Protein AF-C0GAE3-F1 (afdb_monomer_lite)

Secondary structure (DSSP, 8-state):
-HHHHHHHHHH---GGG--GGG--HHHHHHHHHHHHHTTHHHHHHHHHHHH--S----S--------GGG------------TTS-----------------------

Structure (mmCIF, N/CA/C/O backbone):
data_AF-C0GAE3-F1
#
_entry.id   AF-C0GAE3-F1
#
loop_
_atom_site.group_PDB
_atom_site.id
_atom_site.type_symbol
_atom_site.label_atom_id
_atom_site.label_alt_id
_atom_site.label_comp_id
_atom_site.label_asym_id
_atom_site.label_entity_id
_atom_site.label_seq_id
_atom_site.pdbx_PDB_ins_code
_atom_site.Cartn_x
_atom_site.Cartn_y
_atom_site.Cartn_z
_atom_site.occupancy
_atom_site.B_iso_or_equiv
_atom_site.auth_seq_id
_atom_site.auth_comp_id
_atom_site.auth_asym_id
_atom_site.auth_atom_id
_atom_site.pdbx_PDB_model_num
ATOM 1 N N . MET A 1 1 ? -9.935 7.491 -2.841 1.00 81.81 1 MET A N 1
ATOM 2 C CA . MET A 1 1 ? -9.611 6.055 -2.669 1.00 81.81 1 MET A CA 1
ATOM 3 C C . MET A 1 1 ? -8.135 5.762 -2.951 1.00 81.81 1 MET A C 1
ATOM 5 O O . MET A 1 1 ? -7.387 5.663 -1.990 1.00 81.81 1 MET A O 1
ATOM 9 N N . LEU A 1 2 ? -7.672 5.673 -4.213 1.00 92.81 2 LEU A N 1
ATOM 10 C CA . LEU A 1 2 ? -6.257 5.355 -4.514 1.00 92.81 2 LEU A CA 1
ATOM 11 C C . LEU A 1 2 ? -5.284 6.396 -3.937 1.00 92.81 2 LEU A C 1
ATOM 13 O O . LEU A 1 2 ? -4.327 6.031 -3.266 1.00 92.81 2 LEU A O 1
ATOM 17 N N . ASN A 1 3 ? -5.606 7.684 -4.086 1.00 93.75 3 ASN A N 1
ATOM 18 C CA . ASN A 1 3 ? -4.831 8.779 -3.492 1.00 93.75 3 ASN A CA 1
ATOM 19 C C . ASN A 1 3 ? -4.674 8.655 -1.967 1.00 93.75 3 ASN A C 1
ATOM 21 O O . ASN A 1 3 ? -3.645 9.051 -1.436 1.00 93.75 3 ASN A O 1
ATOM 25 N N . GLY A 1 4 ? -5.652 8.071 -1.263 1.00 95.75 4 GLY A N 1
ATOM 26 C CA . GLY A 1 4 ? -5.556 7.826 0.180 1.00 95.75 4 GLY A CA 1
ATOM 27 C C . GLY A 1 4 ? -4.579 6.706 0.527 1.00 95.75 4 GLY A C 1
ATOM 28 O O . GLY A 1 4 ? -3.831 6.818 1.492 1.00 95.75 4 GLY A O 1
ATOM 29 N N . ILE A 1 5 ? -4.533 5.657 -0.298 1.00 95.25 5 ILE A N 1
ATOM 30 C CA . ILE A 1 5 ? -3.565 4.560 -0.168 1.00 95.25 5 ILE A CA 1
ATOM 31 C C . ILE A 1 5 ? -2.142 5.062 -0.458 1.00 95.25 5 ILE A C 1
ATOM 33 O O . ILE A 1 5 ? -1.225 4.787 0.309 1.00 95.25 5 ILE A O 1
ATOM 37 N N . LEU A 1 6 ? -1.963 5.858 -1.516 1.00 94.00 6 LEU A N 1
ATOM 38 C CA . LEU A 1 6 ? -0.664 6.452 -1.847 1.00 94.00 6 LEU A CA 1
ATOM 39 C C . LEU A 1 6 ? -0.206 7.455 -0.785 1.00 94.00 6 LEU A C 1
ATOM 41 O O . LEU A 1 6 ? 0.960 7.450 -0.396 1.00 94.00 6 LEU A O 1
ATOM 45 N N . TRP A 1 7 ? -1.121 8.281 -0.266 1.00 95.06 7 TRP A N 1
ATOM 46 C CA . TRP A 1 7 ? -0.822 9.179 0.848 1.00 95.06 7 TRP A CA 1
ATOM 47 C C . TRP A 1 7 ? -0.337 8.393 2.070 1.00 95.06 7 TRP A C 1
ATOM 49 O O . TRP A 1 7 ? 0.711 8.727 2.613 1.00 95.06 7 TRP A O 1
ATOM 59 N N . ARG A 1 8 ? -1.034 7.305 2.429 1.00 94.81 8 ARG A N 1
ATOM 60 C CA . ARG A 1 8 ? -0.656 6.406 3.526 1.00 94.81 8 ARG A CA 1
ATOM 61 C C . ARG A 1 8 ? 0.752 5.835 3.347 1.00 94.81 8 ARG A C 1
ATOM 63 O O . ARG A 1 8 ? 1.501 5.776 4.321 1.00 94.81 8 ARG A O 1
ATOM 70 N N . PHE A 1 9 ? 1.118 5.387 2.148 1.00 91.94 9 PHE A N 1
ATOM 71 C CA . PHE A 1 9 ? 2.464 4.854 1.899 1.00 91.94 9 PHE A CA 1
ATOM 72 C C . PHE A 1 9 ? 3.541 5.927 1.943 1.00 91.94 9 PHE A C 1
ATOM 74 O O . PHE A 1 9 ? 4.616 5.676 2.473 1.00 91.94 9 PHE A O 1
ATOM 81 N N . ARG A 1 10 ? 3.230 7.133 1.469 1.00 91.44 10 ARG A N 1
ATOM 82 C CA . ARG A 1 10 ? 4.154 8.264 1.532 1.00 91.44 10 ARG A CA 1
ATOM 83 C C . ARG A 1 10 ? 4.408 8.742 2.965 1.00 91.44 10 ARG A C 1
ATOM 85 O O . ARG A 1 10 ? 5.516 9.170 3.255 1.00 91.44 10 ARG A O 1
ATOM 92 N N . THR A 1 11 ? 3.395 8.740 3.836 1.00 92.56 11 THR A N 1
ATOM 93 C CA . THR A 1 11 ? 3.508 9.332 5.183 1.00 92.56 11 THR A CA 1
ATOM 94 C C . THR A 1 11 ? 3.826 8.338 6.289 1.00 92.56 11 THR A C 1
ATOM 96 O O . THR A 1 11 ? 4.301 8.749 7.340 1.00 92.56 11 THR A O 1
ATOM 99 N N . GLY A 1 12 ? 3.530 7.050 6.115 1.00 92.50 12 GLY A N 1
ATOM 10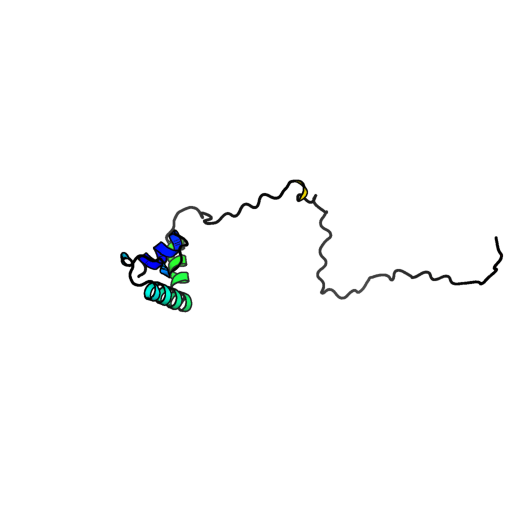0 C CA . GLY A 1 12 ? 3.700 6.075 7.196 1.00 92.50 12 GLY A CA 1
ATOM 101 C C . GLY A 1 12 ? 2.580 6.085 8.254 1.00 92.50 12 GLY A C 1
ATOM 102 O O . GLY A 1 12 ? 2.480 5.116 9.008 1.00 92.50 12 GLY A O 1
ATOM 103 N N . SER A 1 13 ? 1.718 7.110 8.274 1.00 93.94 13 SER A N 1
ATOM 104 C CA . SER A 1 13 ? 0.643 7.327 9.262 1.00 93.94 13 SER A CA 1
ATOM 105 C C . SER A 1 13 ? -0.345 6.162 9.365 1.00 93.94 13 SER A C 1
ATOM 107 O O . SER A 1 13 ? -0.581 5.500 8.371 1.00 93.94 13 SER A O 1
ATOM 109 N N . PRO A 1 14 ? -1.003 5.895 10.500 1.00 95.88 14 PRO A N 1
ATOM 110 C CA . PRO A 1 14 ? -2.090 4.916 10.582 1.00 95.88 14 PRO A CA 1
ATOM 111 C C . PRO A 1 14 ? -3.199 5.128 9.534 1.00 95.88 14 PRO A C 1
ATOM 113 O O . PRO A 1 14 ? -3.491 6.249 9.126 1.00 95.88 14 PRO A O 1
ATOM 116 N N . TRP A 1 15 ? -3.886 4.051 9.125 1.00 95.38 15 TRP A N 1
ATOM 117 C CA . TRP A 1 15 ? -5.012 4.154 8.181 1.00 95.38 15 TRP A CA 1
ATOM 118 C C . TRP A 1 15 ? -6.122 5.083 8.687 1.00 95.38 15 TRP A C 1
ATOM 120 O O . TRP A 1 15 ? -6.718 5.789 7.883 1.00 95.38 15 TRP A O 1
ATOM 130 N N . ALA A 1 16 ? -6.369 5.108 10.001 1.00 95.44 16 ALA A N 1
ATOM 131 C CA . ALA A 1 16 ? -7.378 5.955 10.638 1.00 95.44 16 ALA A CA 1
ATOM 132 C C . ALA A 1 16 ? -7.127 7.462 10.447 1.00 95.44 16 ALA A C 1
ATOM 134 O O . ALA A 1 16 ? -8.072 8.240 10.503 1.00 95.44 16 ALA A O 1
ATOM 135 N N . GLU A 1 17 ? -5.884 7.865 10.176 1.00 96.06 17 GLU A N 1
ATOM 136 C CA . GLU A 1 17 ? -5.500 9.268 9.972 1.00 96.06 17 GLU A CA 1
ATOM 137 C C . GLU A 1 17 ? -5.608 9.721 8.512 1.00 96.06 17 GLU A C 1
ATOM 139 O O . GLU A 1 17 ? -5.287 10.864 8.181 1.00 96.06 17 GLU A O 1
ATOM 144 N N . VAL A 1 18 ? -6.040 8.840 7.605 1.00 95.06 18 VAL A N 1
ATOM 145 C CA . VAL A 1 18 ? -6.269 9.227 6.213 1.00 95.06 18 VAL A CA 1
ATOM 146 C C . VAL A 1 18 ? -7.341 10.317 6.181 1.00 95.06 18 VAL A C 1
ATOM 148 O O . VAL A 1 18 ? -8.498 10.080 6.517 1.00 95.06 18 VAL A O 1
ATOM 151 N N . SER A 1 19 ? -6.935 11.517 5.756 1.00 91.12 19 SER A N 1
ATOM 152 C CA . SER A 1 19 ? -7.822 12.677 5.646 1.00 91.12 19 SER A CA 1
ATOM 153 C C . SER A 1 19 ? -9.044 12.368 4.779 1.00 91.12 19 SER A C 1
ATOM 155 O O . SER A 1 19 ? -8.920 11.770 3.707 1.00 91.12 19 SER A O 1
ATOM 157 N N . GLU A 1 20 ? -10.207 12.859 5.207 1.00 89.56 20 GLU A N 1
ATOM 158 C CA . GLU A 1 20 ? -11.502 12.659 4.548 1.00 89.56 20 GLU A CA 1
ATOM 159 C C . GLU A 1 20 ? -11.510 13.086 3.072 1.00 89.56 20 GLU A C 1
ATOM 161 O O . GLU A 1 20 ? -12.184 12.463 2.252 1.00 89.56 20 GLU A O 1
ATOM 166 N N . ARG A 1 21 ? -10.659 14.050 2.684 1.00 94.00 21 ARG A N 1
ATOM 167 C CA . ARG A 1 21 ? -10.473 14.449 1.275 1.00 94.00 21 ARG A CA 1
ATOM 168 C C . ARG A 1 21 ? -10.064 13.291 0.356 1.00 94.00 21 ARG A C 1
ATOM 170 O O . ARG A 1 21 ? -10.246 13.362 -0.856 1.00 94.00 21 ARG A O 1
ATOM 177 N N . TYR A 1 22 ? -9.474 12.231 0.908 1.00 92.31 22 TYR A N 1
ATOM 178 C CA . TYR A 1 22 ? -9.083 11.030 0.170 1.00 92.31 22 TYR A CA 1
ATOM 179 C C . TYR A 1 22 ? -10.150 9.922 0.191 1.00 92.31 22 TYR A C 1
ATOM 181 O O . TYR A 1 22 ? -9.985 8.897 -0.492 1.00 92.31 22 TYR A O 1
ATOM 189 N N . GLY A 1 23 ? -11.253 10.153 0.901 1.00 91.31 23 GLY A N 1
ATOM 190 C CA . GLY A 1 23 ? -12.346 9.226 1.169 1.00 91.31 23 GLY A CA 1
ATOM 191 C C . GLY A 1 23 ? -12.192 8.485 2.505 1.00 91.31 23 GLY A C 1
ATOM 192 O O . GLY A 1 23 ? -11.143 8.577 3.144 1.00 91.31 23 GLY A O 1
ATOM 193 N N . PRO A 1 24 ? -13.211 7.704 2.911 1.00 94.69 24 PRO A N 1
ATOM 194 C CA . PRO A 1 24 ? -13.217 7.025 4.203 1.00 94.69 24 PRO A CA 1
ATOM 195 C C . PRO A 1 24 ? -12.004 6.091 4.397 1.00 94.69 24 PRO A C 1
ATOM 197 O O . PRO A 1 24 ? -11.749 5.246 3.524 1.00 94.69 24 PRO A O 1
ATOM 200 N N . PRO A 1 25 ? -11.298 6.167 5.545 1.00 95.00 25 PRO A N 1
ATOM 201 C CA . PRO A 1 25 ? -10.173 5.294 5.898 1.00 95.00 25 PRO A CA 1
ATOM 202 C C . PRO A 1 25 ? -10.418 3.801 5.659 1.00 95.00 25 PRO A C 1
ATOM 204 O O . PRO A 1 25 ? -9.597 3.098 5.063 1.00 95.00 25 PRO A O 1
ATOM 207 N N . THR A 1 26 ? -11.589 3.320 6.075 1.00 95.50 26 THR A N 1
ATOM 208 C CA . THR A 1 26 ? -11.994 1.912 5.979 1.00 95.50 26 THR A CA 1
ATOM 209 C C . THR A 1 26 ? -12.114 1.449 4.533 1.00 95.50 26 THR A C 1
ATOM 211 O O . THR A 1 26 ? -11.688 0.348 4.189 1.00 95.50 26 THR A O 1
ATOM 214 N N . ALA A 1 27 ? -12.638 2.292 3.648 1.00 95.31 27 ALA A N 1
ATOM 215 C CA . ALA A 1 27 ? -12.782 1.955 2.243 1.00 95.31 27 ALA A CA 1
ATOM 216 C C . ALA A 1 27 ? -11.425 1.969 1.508 1.00 95.31 27 ALA A C 1
ATOM 218 O O . ALA A 1 27 ? -11.197 1.101 0.658 1.00 95.31 27 ALA A O 1
ATOM 219 N N . CYS A 1 28 ? -10.492 2.851 1.892 1.00 95.31 28 CYS A N 1
ATOM 220 C CA . CYS A 1 28 ? -9.100 2.816 1.422 1.00 95.31 28 CYS A CA 1
ATOM 221 C C . CYS A 1 28 ? -8.407 1.506 1.835 1.00 95.31 28 CYS A C 1
ATOM 223 O O . CYS A 1 28 ? -7.859 0.808 0.978 1.00 95.31 28 CYS A O 1
ATOM 225 N N . TYR A 1 29 ? -8.514 1.118 3.108 1.00 95.69 29 TYR A N 1
ATOM 226 C CA . TYR A 1 29 ? -7.965 -0.144 3.611 1.00 95.69 29 TYR A CA 1
ATOM 227 C C . TYR A 1 29 ? -8.589 -1.369 2.919 1.00 95.69 29 TYR A C 1
ATOM 229 O O . TYR A 1 29 ? -7.880 -2.219 2.377 1.00 95.69 29 TYR A O 1
ATOM 237 N N . ASN A 1 30 ? -9.920 -1.436 2.842 1.00 96.81 30 ASN A N 1
ATOM 238 C CA . ASN A 1 30 ? -10.632 -2.547 2.204 1.00 96.81 30 ASN A CA 1
ATOM 239 C C . ASN A 1 30 ? -10.299 -2.669 0.715 1.00 96.81 30 ASN A C 1
ATOM 241 O O . ASN A 1 30 ? -10.273 -3.771 0.159 1.00 96.81 30 ASN A O 1
ATOM 245 N N . ARG A 1 31 ? -10.074 -1.545 0.028 1.00 96.31 31 ARG A N 1
ATOM 246 C CA . ARG A 1 31 ? -9.596 -1.549 -1.357 1.00 96.31 31 ARG A CA 1
ATOM 247 C C . ARG A 1 31 ? -8.176 -2.098 -1.431 1.00 96.31 31 ARG A C 1
ATOM 249 O O . ARG A 1 31 ? -7.953 -3.009 -2.224 1.00 96.31 31 ARG A O 1
ATOM 256 N N . PHE A 1 32 ? -7.266 -1.594 -0.597 1.00 95.75 32 PHE A N 1
ATOM 257 C CA . PHE A 1 32 ? -5.882 -2.058 -0.544 1.00 95.75 32 PHE A CA 1
ATOM 258 C C . PHE A 1 32 ? -5.807 -3.576 -0.347 1.00 95.75 32 PHE A C 1
ATOM 260 O O . PHE A 1 32 ? -5.173 -4.258 -1.151 1.00 95.75 32 PHE A O 1
ATOM 267 N N . VAL A 1 33 ? -6.517 -4.117 0.650 1.00 97.62 33 VAL A N 1
ATOM 268 C CA . VAL A 1 33 ? -6.519 -5.557 0.951 1.00 97.62 33 VAL A CA 1
ATOM 269 C C . VAL A 1 33 ? -7.087 -6.379 -0.204 1.00 97.62 33 VAL A C 1
ATOM 271 O O . VAL A 1 33 ? -6.498 -7.396 -0.570 1.00 97.62 33 VAL A O 1
ATOM 274 N N . ARG A 1 34 ? -8.203 -5.952 -0.810 1.00 98.06 34 ARG A N 1
ATOM 275 C CA . ARG A 1 34 ? -8.792 -6.659 -1.962 1.00 98.06 34 ARG A CA 1
ATOM 276 C C . ARG A 1 34 ? -7.839 -6.697 -3.150 1.00 98.06 34 ARG A C 1
ATOM 278 O O . ARG A 1 34 ? -7.665 -7.747 -3.756 1.00 98.06 34 ARG A O 1
ATOM 285 N N . TRP A 1 35 ? -7.201 -5.575 -3.459 1.00 97.62 35 TRP A N 1
ATOM 286 C CA . TRP A 1 35 ? -6.248 -5.480 -4.564 1.00 97.62 35 TRP A CA 1
ATOM 287 C C . TRP A 1 35 ? -4.961 -6.250 -4.302 1.00 97.62 35 TRP A C 1
ATOM 289 O O . TRP A 1 35 ? -4.448 -6.887 -5.216 1.00 97.62 35 TRP A O 1
ATOM 299 N N . ARG A 1 36 ? -4.496 -6.284 -3.050 1.00 97.19 36 ARG A N 1
ATOM 300 C CA . ARG A 1 36 ? -3.364 -7.121 -2.645 1.00 97.19 36 ARG A CA 1
ATOM 301 C C . ARG A 1 36 ? -3.672 -8.601 -2.811 1.00 97.19 36 ARG A C 1
ATOM 303 O O . ARG A 1 36 ? -2.853 -9.325 -3.351 1.00 97.19 36 ARG A O 1
ATOM 310 N N . LYS A 1 37 ? -4.862 -9.052 -2.406 1.00 98.06 37 LYS A N 1
ATOM 311 C CA . LYS A 1 37 ? -5.290 -10.446 -2.621 1.00 98.06 37 LYS A CA 1
ATOM 312 C C . LYS A 1 37 ? -5.452 -10.795 -4.104 1.00 98.06 37 LYS A C 1
ATOM 314 O O . LYS A 1 37 ? -5.201 -11.926 -4.485 1.00 98.06 37 LYS A O 1
ATOM 319 N N . ALA A 1 38 ? -5.866 -9.833 -4.924 1.00 98.12 38 ALA A N 1
ATOM 320 C CA . ALA A 1 38 ? -6.053 -10.017 -6.361 1.00 98.12 38 ALA A CA 1
ATOM 321 C C . ALA A 1 38 ? -4.763 -9.838 -7.195 1.00 98.12 38 ALA A C 1
ATOM 323 O O . ALA A 1 38 ? -4.838 -9.888 -8.421 1.00 98.12 38 ALA A O 1
ATOM 324 N N . GLY A 1 39 ? -3.605 -9.581 -6.568 1.00 97.69 39 GLY A N 1
ATOM 325 C CA . GLY A 1 39 ? -2.329 -9.355 -7.265 1.00 97.69 39 GLY A CA 1
ATOM 326 C C . GLY A 1 39 ? -2.274 -8.063 -8.090 1.00 97.69 39 GLY A C 1
ATOM 327 O O . GLY A 1 39 ? -1.436 -7.909 -8.975 1.00 97.69 39 GLY A O 1
ATOM 328 N N . VAL A 1 40 ? -3.188 -7.118 -7.845 1.00 97.75 40 VAL A N 1
ATOM 329 C CA . VAL A 1 40 ? -3.255 -5.856 -8.602 1.00 97.75 40 VAL A CA 1
ATOM 330 C C . VAL A 1 40 ? -2.043 -4.978 -8.303 1.00 97.75 40 VAL A C 1
ATOM 332 O O . VAL A 1 40 ? -1.527 -4.332 -9.208 1.00 97.75 40 VAL A O 1
ATOM 335 N N . TRP A 1 41 ? -1.576 -4.965 -7.051 1.00 95.25 41 TRP A N 1
ATOM 336 C CA . TRP A 1 41 ? -0.386 -4.199 -6.676 1.00 95.25 41 TRP A CA 1
ATOM 337 C C . TRP A 1 41 ? 0.870 -4.721 -7.355 1.00 95.25 41 TRP A C 1
ATOM 339 O O . TRP A 1 41 ? 1.645 -3.909 -7.840 1.00 95.25 41 TRP A O 1
ATOM 349 N N . ASP A 1 42 ? 1.024 -6.040 -7.459 1.00 95.88 42 ASP A N 1
ATOM 350 C CA . ASP A 1 42 ? 2.190 -6.650 -8.102 1.00 95.88 42 ASP A CA 1
ATOM 351 C C . ASP A 1 42 ? 2.258 -6.247 -9.577 1.00 95.88 42 ASP A C 1
ATOM 353 O O . ASP A 1 42 ? 3.270 -5.727 -10.035 1.00 95.88 42 ASP A O 1
ATOM 357 N N . ARG A 1 43 ? 1.133 -6.363 -10.295 1.00 97.44 43 ARG A N 1
ATOM 358 C CA 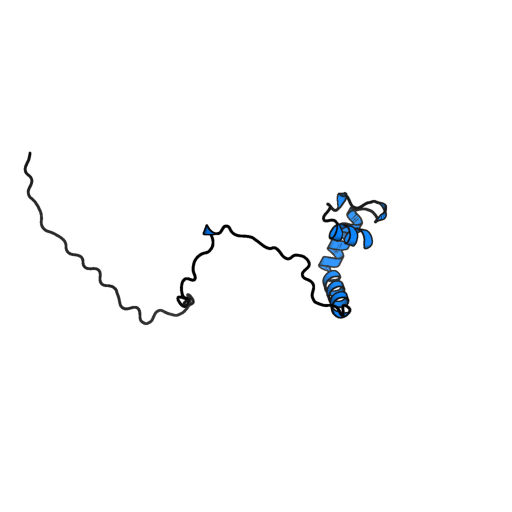. ARG A 1 43 ? 1.032 -5.942 -11.703 1.00 97.44 43 ARG A CA 1
ATOM 359 C C . ARG A 1 43 ? 1.268 -4.446 -11.886 1.00 97.44 43 ARG A C 1
ATOM 361 O O . ARG A 1 43 ? 1.877 -4.036 -12.868 1.00 97.44 43 ARG A O 1
ATOM 368 N N . LEU A 1 44 ? 0.757 -3.627 -10.967 1.00 94.12 44 LEU A N 1
ATOM 369 C CA . LEU A 1 44 ? 0.930 -2.178 -11.020 1.00 94.12 44 LEU A CA 1
ATOM 370 C C . LEU A 1 44 ? 2.394 -1.794 -10.798 1.00 94.12 44 LEU A C 1
ATOM 372 O O . LEU A 1 44 ? 2.921 -0.987 -11.558 1.00 94.12 44 LEU A O 1
ATOM 376 N N . LEU A 1 45 ? 3.051 -2.382 -9.798 1.00 90.62 45 LEU A N 1
ATOM 377 C CA . LEU A 1 45 ? 4.468 -2.150 -9.532 1.00 90.62 45 LEU A CA 1
ATOM 378 C C . LEU A 1 45 ? 5.328 -2.636 -10.699 1.00 90.62 45 LEU A C 1
ATOM 380 O O . LEU A 1 45 ? 6.183 -1.890 -11.155 1.00 90.62 45 LEU A O 1
ATOM 384 N N . GLU A 1 46 ? 5.045 -3.818 -11.247 1.00 93.31 46 GLU A N 1
ATOM 385 C CA . GLU A 1 46 ? 5.748 -4.342 -12.420 1.00 93.31 46 GLU A CA 1
ATOM 386 C C . GLU A 1 46 ? 5.613 -3.411 -13.634 1.00 93.31 46 GLU A C 1
ATOM 388 O O . GLU A 1 46 ? 6.604 -3.110 -14.299 1.00 93.31 46 GLU A O 1
ATOM 393 N N . ALA A 1 47 ? 4.402 -2.922 -13.916 1.00 94.94 47 ALA A N 1
ATOM 394 C CA . ALA A 1 47 ? 4.161 -1.998 -15.020 1.00 94.94 47 ALA A CA 1
ATOM 395 C C . ALA A 1 47 ? 4.889 -0.660 -14.821 1.00 94.94 47 ALA A C 1
ATOM 397 O O . ALA A 1 47 ? 5.484 -0.144 -15.765 1.00 94.94 47 ALA A O 1
ATOM 398 N N . VAL A 1 48 ? 4.877 -0.116 -13.599 1.00 90.44 48 VAL A N 1
ATOM 399 C CA . VAL A 1 48 ? 5.591 1.126 -13.269 1.00 90.44 48 VAL A CA 1
ATOM 400 C C . VAL A 1 48 ? 7.101 0.929 -13.379 1.00 90.44 48 VAL A C 1
ATOM 402 O O . VAL A 1 48 ? 7.764 1.766 -13.979 1.00 90.44 48 VAL A O 1
ATOM 405 N N . SER A 1 49 ? 7.642 -0.183 -12.876 1.00 89.25 49 SER A N 1
ATOM 406 C CA . SER A 1 49 ? 9.066 -0.508 -12.998 1.00 89.25 49 SER A CA 1
ATOM 407 C C . SER A 1 49 ? 9.497 -0.677 -14.453 1.00 89.25 49 SER A C 1
ATOM 409 O O . SER A 1 49 ? 10.547 -0.173 -14.825 1.00 89.25 49 SER A O 1
ATOM 411 N N . LYS A 1 50 ? 8.687 -1.332 -15.294 1.00 91.00 50 LYS A N 1
ATOM 412 C CA . LYS A 1 50 ? 8.970 -1.476 -16.734 1.00 91.00 50 LYS A CA 1
ATOM 413 C C . LYS A 1 50 ? 8.939 -0.148 -17.490 1.00 91.00 50 LYS A C 1
ATOM 415 O O . LYS A 1 50 ? 9.658 0.003 -18.468 1.00 91.00 50 LYS A O 1
ATOM 420 N N . ALA A 1 51 ? 8.078 0.778 -17.074 1.00 91.06 51 ALA A N 1
ATOM 421 C CA . ALA A 1 51 ? 7.972 2.105 -17.675 1.00 91.06 51 ALA A CA 1
ATOM 422 C C . ALA A 1 51 ? 9.012 3.100 -17.131 1.00 91.06 51 ALA A C 1
ATOM 424 O O . ALA A 1 51 ? 9.124 4.208 -17.653 1.00 91.06 51 ALA A O 1
ATOM 425 N N . TYR A 1 52 ? 9.729 2.743 -16.065 1.00 87.56 52 TYR A N 1
ATOM 426 C CA . TYR A 1 52 ? 10.726 3.600 -15.447 1.00 87.56 52 TYR A CA 1
ATOM 427 C C . TYR A 1 52 ? 12.078 3.425 -16.144 1.00 87.56 52 TYR A C 1
ATOM 429 O O . TYR A 1 52 ? 12.717 2.388 -16.018 1.00 87.56 52 TYR A O 1
ATOM 437 N N . ASP A 1 53 ? 12.506 4.462 -16.859 1.00 83.12 53 ASP A N 1
ATOM 438 C CA . ASP A 1 53 ? 13.764 4.503 -17.624 1.00 83.12 53 ASP A CA 1
ATOM 439 C C . ASP A 1 53 ? 14.934 5.107 -16.814 1.00 83.12 53 ASP A C 1
ATOM 441 O O . ASP A 1 53 ? 15.902 5.624 -17.364 1.00 83.12 53 ASP A O 1
ATOM 445 N N . GLY A 1 54 ? 14.805 5.143 -15.484 1.00 80.25 54 GLY A N 1
ATOM 446 C CA . GLY A 1 54 ? 15.814 5.692 -14.577 1.00 80.25 54 GLY A CA 1
ATOM 447 C C . GLY A 1 54 ? 16.637 4.614 -13.873 1.00 80.25 54 GLY A C 1
ATOM 448 O O . GLY A 1 54 ? 16.309 3.428 -13.904 1.00 80.25 54 GLY A O 1
ATOM 449 N N . ASP A 1 55 ? 17.689 5.042 -13.176 1.00 77.44 55 ASP A N 1
ATOM 450 C CA . ASP A 1 55 ? 18.525 4.146 -12.376 1.00 77.44 55 ASP A CA 1
ATOM 451 C C . ASP A 1 55 ? 17.740 3.516 -11.216 1.00 77.44 55 ASP A C 1
ATOM 453 O O . ASP A 1 55 ? 16.871 4.140 -10.606 1.00 77.44 55 ASP A O 1
ATOM 457 N N . ILE A 1 56 ? 18.074 2.272 -10.866 1.00 69.69 56 ILE A N 1
ATOM 458 C CA . ILE A 1 56 ? 17.481 1.588 -9.711 1.00 69.69 56 ILE A CA 1
ATOM 459 C C . ILE A 1 56 ? 17.859 2.352 -8.434 1.00 69.69 56 ILE A C 1
ATOM 461 O O . ILE A 1 56 ? 18.999 2.296 -7.972 1.00 69.69 56 ILE A O 1
ATOM 465 N N . VAL A 1 57 ? 16.887 3.042 -7.835 1.00 71.19 57 VAL A N 1
ATOM 466 C CA . VAL A 1 57 ? 17.054 3.758 -6.564 1.00 71.19 57 VAL A CA 1
ATOM 467 C C . VAL A 1 57 ? 16.636 2.850 -5.406 1.00 71.19 57 VAL A C 1
ATOM 469 O O . VAL A 1 57 ? 15.491 2.403 -5.342 1.00 71.19 57 VAL A O 1
ATOM 472 N N . MET A 1 58 ? 17.544 2.598 -4.456 1.00 70.00 58 MET A N 1
ATOM 473 C CA . MET A 1 58 ? 17.163 1.992 -3.175 1.00 70.00 58 MET A CA 1
ATOM 474 C C . MET A 1 58 ? 16.351 2.994 -2.350 1.00 70.00 58 MET A C 1
ATOM 476 O O . MET A 1 58 ? 16.844 4.069 -2.016 1.00 70.00 58 MET A O 1
ATOM 480 N N . ILE A 1 59 ? 15.117 2.629 -2.004 1.00 70.00 59 ILE A N 1
ATOM 481 C CA . ILE A 1 59 ? 14.204 3.488 -1.234 1.00 70.00 59 ILE A CA 1
ATOM 482 C C . ILE A 1 59 ? 14.500 3.412 0.278 1.00 70.00 59 ILE A C 1
ATOM 484 O O . ILE A 1 59 ? 14.272 4.388 0.990 1.00 70.00 59 ILE A O 1
ATOM 488 N N . ASP A 1 60 ? 15.055 2.301 0.772 1.00 64.06 60 ASP A N 1
ATOM 489 C CA . ASP A 1 60 ? 15.342 2.070 2.192 1.00 64.06 60 ASP A CA 1
ATOM 490 C C . ASP A 1 60 ? 16.730 1.448 2.436 1.00 64.06 60 ASP A C 1
ATOM 492 O O . ASP A 1 60 ? 16.885 0.320 2.895 1.00 64.06 60 ASP A O 1
ATOM 496 N N . SER A 1 61 ? 17.803 2.203 2.195 1.00 56.41 61 SER A N 1
ATOM 497 C CA . SER A 1 61 ? 19.130 1.768 2.642 1.00 56.41 61 SER A CA 1
ATOM 498 C C . SER A 1 61 ? 19.245 1.855 4.173 1.00 56.41 61 SER A C 1
ATOM 500 O O . SER A 1 61 ? 19.427 2.941 4.727 1.00 56.41 61 SER A O 1
ATOM 502 N N . THR A 1 62 ? 19.184 0.723 4.879 1.00 66.19 62 THR A N 1
ATOM 503 C CA . THR A 1 62 ? 19.553 0.658 6.303 1.00 66.19 62 THR A CA 1
ATOM 504 C C . THR A 1 62 ? 21.073 0.547 6.442 1.00 66.19 62 THR A C 1
ATOM 506 O O . THR A 1 62 ? 21.645 -0.496 6.124 1.00 66.19 62 THR A O 1
ATOM 509 N N . CYS A 1 63 ? 21.751 1.586 6.944 1.00 63.41 63 CYS A N 1
ATOM 510 C CA . CYS A 1 63 ? 23.154 1.487 7.355 1.00 63.41 63 CYS A CA 1
ATOM 511 C C . CYS A 1 63 ? 23.242 1.276 8.877 1.00 63.41 63 CYS A C 1
ATOM 513 O O . CYS A 1 63 ? 22.973 2.170 9.677 1.00 63.41 63 CYS A O 1
ATOM 515 N N . VAL A 1 64 ? 23.610 0.066 9.307 1.00 70.38 64 VAL A N 1
ATOM 516 C CA . VAL A 1 64 ? 23.882 -0.210 10.724 1.00 70.38 64 VAL A CA 1
ATOM 517 C C . VAL A 1 64 ? 25.363 0.048 10.976 1.00 70.38 64 VAL A C 1
ATOM 519 O O . VAL A 1 64 ? 26.219 -0.731 10.559 1.00 70.38 64 VAL A O 1
ATOM 522 N N . ARG A 1 65 ? 25.683 1.154 11.657 1.00 63.75 65 ARG A N 1
ATOM 523 C CA . ARG A 1 65 ? 27.043 1.382 12.163 1.00 63.75 65 ARG A CA 1
ATOM 524 C C . ARG A 1 65 ? 27.250 0.535 13.412 1.00 63.75 65 ARG A C 1
ATOM 526 O O . ARG A 1 65 ? 26.616 0.774 14.435 1.00 63.75 65 ARG A O 1
ATOM 533 N N . VAL A 1 66 ? 28.135 -0.450 13.320 1.00 78.38 66 VAL A N 1
ATOM 534 C CA . VAL A 1 66 ? 28.542 -1.274 14.461 1.00 78.38 66 VAL A CA 1
ATOM 535 C C . VAL A 1 66 ? 29.688 -0.590 15.209 1.00 78.38 66 VAL A C 1
ATOM 537 O O . VAL A 1 66 ? 30.518 0.088 14.604 1.00 78.38 66 VAL A O 1
ATOM 540 N N . HIS A 1 67 ? 29.732 -0.750 16.532 1.00 77.81 67 HIS A N 1
ATOM 541 C CA . HIS A 1 67 ? 30.832 -0.238 17.349 1.00 77.81 67 HIS A CA 1
ATOM 542 C C . HIS A 1 67 ? 32.151 -0.919 16.947 1.00 77.81 67 HIS A C 1
ATOM 544 O O . HIS A 1 67 ? 32.148 -2.096 16.598 1.00 77.81 67 HIS A O 1
ATOM 550 N N . GLN A 1 68 ? 33.284 -0.219 17.020 1.00 76.00 68 GLN A N 1
ATOM 551 C CA . GLN A 1 68 ? 34.593 -0.733 16.577 1.00 76.00 68 GLN A CA 1
ATOM 552 C C . GLN A 1 68 ? 35.000 -2.077 17.212 1.00 76.00 68 GLN A C 1
ATOM 554 O O . GLN A 1 68 ? 35.688 -2.874 16.584 1.00 76.00 68 GLN A O 1
ATOM 559 N N . HIS A 1 69 ? 34.509 -2.378 18.418 1.00 70.88 69 HIS A N 1
ATOM 560 C CA . HIS A 1 69 ? 34.722 -3.666 19.088 1.00 70.88 69 HIS A CA 1
ATOM 561 C C . HIS A 1 69 ? 33.879 -4.831 18.533 1.00 70.88 69 HIS A C 1
ATOM 563 O O . HIS A 1 69 ? 34.114 -5.974 18.908 1.00 70.88 69 HIS A O 1
ATOM 569 N N . ALA A 1 70 ? 32.925 -4.573 17.636 1.00 64.94 70 ALA A N 1
ATOM 570 C CA . ALA A 1 70 ? 32.155 -5.596 16.924 1.00 64.94 70 ALA A CA 1
ATOM 571 C C . ALA A 1 70 ? 32.805 -6.025 15.594 1.00 64.94 70 ALA A C 1
ATOM 573 O O . ALA A 1 70 ? 32.334 -6.967 14.953 1.00 64.94 70 ALA A O 1
ATOM 574 N N . ALA A 1 71 ? 33.890 -5.366 15.168 1.00 67.50 71 ALA A N 1
ATOM 575 C CA . ALA A 1 71 ? 34.683 -5.814 14.031 1.00 67.50 71 ALA A CA 1
ATOM 576 C C . ALA A 1 71 ? 35.425 -7.104 14.416 1.00 67.50 71 ALA A C 1
ATOM 578 O O . ALA A 1 71 ? 36.509 -7.081 14.994 1.00 67.50 71 ALA A O 1
ATOM 579 N N . THR A 1 72 ? 34.823 -8.253 14.115 1.00 65.12 72 THR A N 1
ATOM 580 C CA . THR A 1 72 ? 35.514 -9.537 14.248 1.00 65.12 72 THR A CA 1
ATOM 581 C C . THR A 1 72 ? 36.523 -9.633 13.103 1.00 65.12 72 THR A C 1
ATOM 583 O O . THR A 1 72 ? 36.153 -9.485 11.938 1.00 65.12 72 THR A O 1
ATOM 586 N N . GLY A 1 73 ? 37.807 -9.844 13.410 1.00 65.56 73 GLY A N 1
ATOM 587 C CA . GLY A 1 73 ? 38.819 -10.115 12.385 1.00 65.56 73 GLY A CA 1
ATOM 588 C C . GLY A 1 73 ? 38.423 -11.336 11.550 1.00 65.56 73 GLY A C 1
ATOM 589 O O . GLY A 1 73 ? 37.821 -12.270 12.081 1.00 65.56 73 GLY 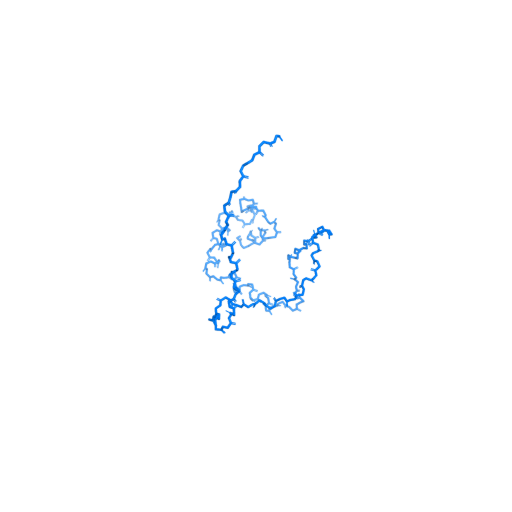A O 1
ATOM 590 N N . LYS A 1 74 ? 38.732 -11.336 10.244 1.00 62.34 74 LYS A N 1
ATOM 591 C CA . LYS A 1 74 ? 38.448 -12.469 9.347 1.00 62.34 74 LYS A CA 1
ATOM 592 C C . LYS A 1 74 ? 39.025 -13.756 9.945 1.00 62.34 74 LYS A C 1
ATOM 594 O O . LYS A 1 74 ? 40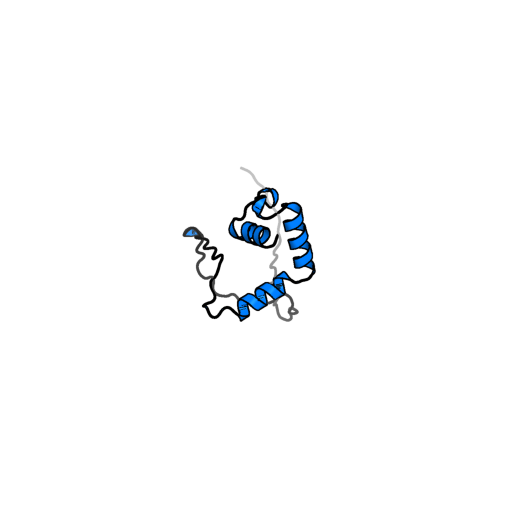.227 -13.995 9.861 1.00 62.34 74 LYS A O 1
ATOM 599 N N . LYS A 1 75 ? 38.168 -14.605 10.512 1.00 57.81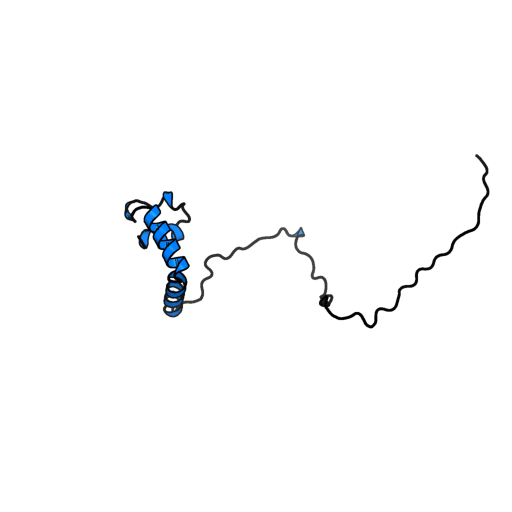 75 LYS A N 1
ATOM 600 C CA . LYS A 1 75 ? 38.506 -16.006 10.744 1.00 57.81 75 LYS A CA 1
ATOM 601 C C . LYS A 1 75 ? 38.570 -16.635 9.354 1.00 57.81 75 LYS A C 1
ATOM 603 O O . LYS A 1 75 ? 37.604 -16.525 8.599 1.00 57.81 75 LYS A O 1
ATOM 608 N N . GLY A 1 76 ? 39.732 -17.172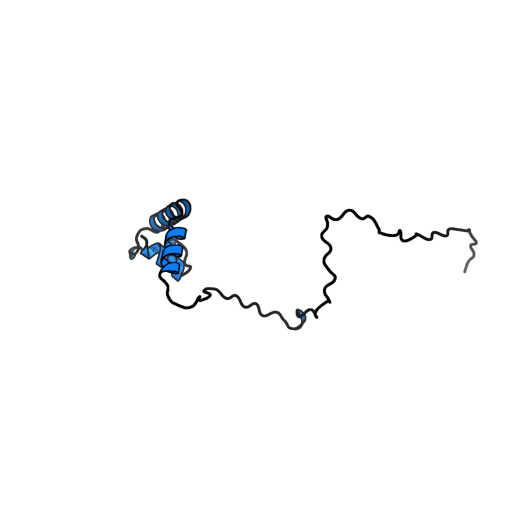 8.977 1.00 51.81 76 GLY A N 1
ATOM 609 C CA . GLY A 1 76 ? 39.900 -17.875 7.704 1.00 51.81 76 GLY A CA 1
ATOM 610 C C . GLY A 1 76 ? 38.760 -18.871 7.512 1.00 51.81 76 GLY A C 1
ATOM 611 O O . GLY A 1 76 ? 38.285 -19.443 8.491 1.00 51.81 76 GLY A O 1
ATOM 612 N N . MET A 1 77 ? 38.276 -19.009 6.277 1.00 48.56 77 MET A N 1
ATOM 613 C CA . MET A 1 77 ? 37.177 -19.913 5.956 1.00 48.56 77 MET A CA 1
ATOM 614 C C . MET A 1 77 ? 37.573 -21.344 6.340 1.00 48.56 77 MET A C 1
ATOM 616 O O . MET A 1 77 ? 38.234 -22.032 5.567 1.00 48.56 77 MET A O 1
ATOM 620 N N . GLU A 1 78 ? 37.169 -21.811 7.521 1.00 58.34 78 GLU A N 1
ATOM 621 C CA . GLU A 1 78 ? 36.963 -23.240 7.705 1.00 58.34 78 GLU A CA 1
ATOM 622 C C . GLU A 1 78 ? 35.781 -23.585 6.811 1.00 58.34 78 GLU A C 1
ATOM 624 O O . GLU A 1 78 ? 34.661 -23.114 7.019 1.00 58.34 78 GLU A O 1
ATOM 629 N N . THR A 1 79 ? 36.072 -24.325 5.743 1.00 46.47 79 THR A N 1
ATOM 630 C CA . THR A 1 79 ? 35.081 -24.901 4.842 1.00 46.47 79 THR A CA 1
ATOM 631 C C . THR A 1 79 ? 33.964 -25.514 5.669 1.00 46.47 79 THR A C 1
ATOM 633 O O . THR A 1 79 ? 34.166 -26.498 6.380 1.00 46.47 79 THR A O 1
ATOM 636 N N . MET A 1 80 ? 32.792 -24.896 5.580 1.00 42.41 80 MET A N 1
ATOM 637 C CA . MET A 1 80 ? 31.563 -25.367 6.186 1.00 42.41 80 MET A CA 1
ATOM 638 C C . MET A 1 80 ? 31.198 -26.689 5.500 1.00 42.41 80 MET A C 1
ATOM 640 O O . MET A 1 80 ? 30.660 -26.698 4.395 1.00 42.41 80 MET A O 1
ATOM 644 N N . VAL A 1 81 ? 31.568 -27.815 6.111 1.00 51.00 81 VAL A N 1
ATOM 645 C CA . VAL A 1 81 ? 31.111 -29.137 5.670 1.00 51.00 81 VAL A CA 1
ATOM 646 C C . VAL A 1 81 ? 29.620 -29.235 5.978 1.00 51.00 81 VAL A C 1
ATOM 648 O O . VAL A 1 81 ? 29.206 -29.107 7.128 1.00 51.00 81 VAL A O 1
ATOM 651 N N . ALA A 1 82 ? 28.820 -29.399 4.924 1.00 47.81 82 ALA A N 1
ATOM 652 C CA . ALA A 1 82 ? 27.388 -29.647 5.010 1.00 47.81 82 ALA A CA 1
ATOM 653 C C . ALA A 1 82 ? 27.118 -30.899 5.861 1.00 47.81 82 ALA A C 1
ATOM 655 O O . ALA A 1 82 ? 27.820 -31.902 5.740 1.00 47.81 82 ALA A O 1
ATOM 656 N N . TRP A 1 83 ? 26.088 -30.838 6.704 1.00 43.09 83 TRP A N 1
ATOM 657 C CA . TRP A 1 83 ? 25.755 -31.857 7.707 1.00 43.09 83 TRP A CA 1
ATOM 658 C C . TRP A 1 83 ? 25.200 -33.181 7.143 1.00 43.09 83 TRP A C 1
ATOM 660 O O . TRP A 1 83 ? 24.837 -34.052 7.924 1.00 43.09 83 TRP A O 1
ATOM 670 N N . ASP A 1 84 ? 25.198 -33.376 5.820 1.00 45.25 84 ASP A N 1
ATOM 671 C CA . ASP A 1 84 ? 24.588 -34.536 5.148 1.00 45.25 84 ASP A CA 1
ATOM 672 C C . ASP A 1 84 ? 25.572 -35.361 4.293 1.00 45.25 84 ASP A C 1
ATOM 674 O O . ASP A 1 84 ? 25.207 -35.916 3.257 1.00 45.25 84 ASP A O 1
ATOM 678 N N . VAL A 1 85 ? 26.834 -35.492 4.720 1.00 41.88 85 VAL A N 1
ATOM 679 C CA . VAL A 1 85 ? 27.764 -36.478 4.133 1.00 41.88 85 VAL A CA 1
ATOM 680 C C . VAL A 1 85 ? 28.018 -37.608 5.138 1.00 41.88 85 VAL A C 1
ATOM 682 O O . VAL A 1 85 ? 28.519 -37.333 6.232 1.00 41.88 85 VAL A O 1
ATOM 685 N N . PRO A 1 86 ? 27.716 -38.883 4.811 1.00 39.09 86 PRO A N 1
ATOM 686 C CA . PRO A 1 86 ? 27.992 -40.007 5.698 1.00 39.09 86 PRO A CA 1
ATOM 687 C C . PRO A 1 86 ? 29.487 -40.089 6.021 1.00 39.09 86 PRO A C 1
ATOM 689 O O . PRO A 1 86 ? 30.331 -40.192 5.130 1.00 39.09 86 PRO A O 1
ATOM 692 N N . ALA A 1 87 ? 29.805 -40.043 7.314 1.00 43.81 87 ALA A N 1
ATOM 693 C CA . ALA A 1 87 ? 31.157 -40.061 7.851 1.00 43.81 87 ALA A CA 1
ATOM 694 C C . ALA A 1 87 ? 31.840 -41.428 7.656 1.00 43.81 87 ALA A C 1
ATOM 696 O O . ALA A 1 87 ? 31.989 -42.209 8.594 1.00 43.81 87 ALA A O 1
ATOM 697 N N . ALA A 1 88 ? 32.308 -41.715 6.444 1.00 46.28 88 ALA A N 1
ATOM 698 C CA . ALA A 1 88 ? 33.318 -42.737 6.213 1.00 46.28 88 ALA A CA 1
ATOM 699 C C . ALA A 1 88 ? 34.701 -42.074 6.293 1.00 46.28 88 ALA A C 1
ATOM 701 O O . ALA A 1 88 ? 35.190 -41.522 5.312 1.00 46.28 88 ALA A O 1
ATOM 702 N N . GLY A 1 89 ? 35.326 -42.096 7.477 1.00 50.56 89 GLY A N 1
ATOM 703 C CA . GLY A 1 89 ? 36.756 -41.770 7.590 1.00 50.56 89 GLY A CA 1
ATOM 704 C C . GLY A 1 89 ? 37.239 -41.027 8.836 1.00 50.56 89 GLY A C 1
ATOM 705 O O . GLY A 1 89 ? 38.400 -40.624 8.867 1.00 50.56 89 GLY A O 1
ATOM 706 N N . LEU A 1 90 ? 36.427 -40.842 9.881 1.00 43.66 90 LEU A N 1
ATOM 707 C CA . LEU A 1 90 ? 36.929 -40.237 11.119 1.00 43.66 90 LEU A CA 1
ATOM 708 C C . LEU A 1 90 ? 37.579 -41.298 12.018 1.00 43.66 90 LEU A C 1
ATOM 710 O O . LEU A 1 90 ? 36.921 -42.065 12.716 1.00 43.66 90 LEU A O 1
ATOM 714 N N . ARG A 1 91 ? 38.915 -41.327 11.977 1.00 41.53 91 ARG A N 1
ATOM 715 C CA . ARG A 1 91 ? 39.794 -42.107 12.857 1.00 41.53 91 ARG A CA 1
ATOM 716 C C . ARG A 1 91 ? 39.487 -41.803 14.330 1.00 41.53 91 ARG A C 1
ATOM 718 O O . ARG A 1 91 ? 39.581 -40.657 14.766 1.00 41.53 91 ARG A O 1
ATOM 725 N N . ALA A 1 92 ? 39.164 -42.845 15.094 1.00 43.72 92 ALA A N 1
ATOM 726 C CA . ALA A 1 92 ? 38.846 -42.759 16.516 1.00 43.72 92 ALA A CA 1
ATOM 727 C C . ALA A 1 92 ? 39.992 -42.121 17.327 1.00 43.72 92 ALA A C 1
ATOM 729 O O . ALA A 1 92 ? 41.142 -42.564 17.261 1.00 43.72 92 ALA A O 1
ATOM 730 N N . LYS A 1 93 ? 39.676 -41.098 18.131 1.00 43.59 93 LYS A N 1
ATOM 731 C CA . LYS A 1 93 ? 40.584 -40.587 19.167 1.00 43.59 93 LYS A CA 1
ATOM 732 C C . LYS A 1 93 ? 40.416 -41.455 20.414 1.00 43.59 93 LYS A C 1
ATOM 734 O O . LYS A 1 93 ? 39.426 -41.356 21.126 1.00 43.59 93 LYS A O 1
ATOM 739 N N . SER A 1 94 ? 41.389 -42.339 20.611 1.00 40.66 94 SER A N 1
ATOM 740 C CA . SER A 1 94 ? 41.518 -43.249 21.749 1.00 40.66 94 SER A CA 1
ATOM 741 C C . SER A 1 94 ? 41.450 -42.511 23.089 1.00 40.66 94 SER A C 1
ATOM 743 O O . SER A 1 94 ? 42.244 -41.609 23.354 1.00 40.66 94 SER A O 1
ATOM 745 N N . THR A 1 95 ? 40.558 -42.961 23.966 1.00 39.66 95 THR A N 1
ATOM 746 C CA . THR A 1 95 ? 40.566 -42.708 25.409 1.00 39.66 95 THR A CA 1
ATOM 747 C C . THR A 1 95 ? 41.692 -43.517 26.051 1.00 39.66 95 THR A C 1
ATOM 749 O O . THR A 1 95 ? 41.734 -44.738 25.920 1.00 39.66 95 THR A O 1
ATOM 752 N N . ARG A 1 96 ? 42.623 -42.867 26.761 1.00 34.78 96 ARG A N 1
ATOM 753 C CA . ARG A 1 96 ? 43.556 -43.575 27.651 1.00 34.78 96 ARG A CA 1
ATOM 754 C C . ARG A 1 96 ? 43.082 -43.418 29.091 1.00 34.78 96 ARG A C 1
ATOM 756 O O . ARG A 1 96 ? 43.380 -42.432 29.752 1.00 34.78 96 ARG A O 1
ATOM 763 N N . SER A 1 97 ? 42.328 -44.416 29.537 1.00 35.88 97 SER A N 1
ATOM 764 C CA . SER A 1 97 ? 42.124 -44.722 30.951 1.00 35.88 97 SER A CA 1
ATOM 765 C C . SER A 1 97 ? 43.405 -45.327 31.528 1.00 35.88 97 SER A C 1
ATOM 767 O O . SER A 1 97 ? 44.027 -46.180 30.895 1.00 35.88 97 SER A O 1
ATOM 769 N N . LEU A 1 98 ? 43.776 -44.907 32.735 1.00 38.06 98 LEU A N 1
ATOM 770 C CA . LEU A 1 98 ? 44.590 -45.690 33.659 1.00 38.06 98 LEU A CA 1
ATOM 771 C C . LEU A 1 98 ? 44.039 -45.437 35.068 1.00 38.06 98 LEU A C 1
ATOM 773 O O . LEU A 1 98 ? 44.141 -44.340 35.606 1.00 38.06 98 LEU A O 1
ATOM 777 N N . MET A 1 99 ? 43.436 -46.469 35.646 1.00 30.38 99 MET A N 1
ATOM 778 C CA . MET A 1 99 ? 43.082 -46.595 37.063 1.00 30.38 99 MET A CA 1
ATOM 779 C C . MET A 1 99 ? 43.636 -47.940 37.565 1.00 30.38 99 MET A C 1
ATOM 781 O O . MET A 1 99 ? 43.867 -48.824 36.738 1.00 30.38 99 MET A O 1
ATOM 785 N N . PRO A 1 100 ? 43.675 -48.225 38.879 1.00 51.81 100 PRO A N 1
ATOM 786 C CA . PRO A 1 100 ? 44.150 -47.428 40.020 1.00 51.81 100 PRO A CA 1
ATOM 787 C C . PRO A 1 100 ? 45.097 -48.274 40.924 1.00 51.81 100 PRO A C 1
ATOM 789 O O . PRO A 1 100 ? 45.281 -49.464 40.678 1.00 51.81 100 PRO A O 1
ATOM 792 N N . LYS A 1 101 ? 45.643 -47.718 42.023 1.00 38.12 101 LYS A N 1
ATOM 793 C CA . LYS A 1 101 ? 45.980 -48.506 43.237 1.00 38.12 101 LYS A CA 1
ATOM 794 C C . LYS A 1 101 ? 46.088 -47.647 44.516 1.00 38.12 101 LYS A C 1
ATOM 796 O O . LYS A 1 101 ? 47.024 -46.889 44.710 1.00 38.12 101 LYS A O 1
ATOM 801 N N . VAL A 1 102 ? 45.040 -47.800 45.325 1.00 39.41 102 VAL A N 1
ATOM 802 C CA . VAL A 1 102 ? 44.842 -47.723 46.790 1.00 39.41 102 VAL A CA 1
ATOM 803 C C . VAL A 1 102 ? 45.999 -47.341 47.750 1.00 39.41 102 VAL A C 1
ATOM 805 O O . VAL A 1 102 ? 47.043 -47.981 47.783 1.00 39.41 102 VAL A O 1
ATOM 808 N N . ALA A 1 103 ? 45.634 -46.388 48.628 1.00 40.16 103 ALA A N 1
ATOM 809 C CA . ALA A 1 103 ? 45.887 -46.169 50.070 1.00 40.16 103 ALA A CA 1
ATOM 810 C C . ALA A 1 103 ? 47.305 -46.033 50.665 1.00 40.16 103 ALA A C 1
ATOM 812 O O . ALA A 1 103 ? 48.055 -47.003 50.746 1.00 40.16 103 ALA A O 1
ATOM 813 N N . ARG A 1 104 ? 47.507 -44.918 51.394 1.00 34.28 104 ARG A N 1
ATOM 814 C CA . ARG A 1 104 ? 47.557 -44.938 52.874 1.00 34.28 104 ARG A CA 1
ATOM 815 C C . ARG A 1 104 ? 47.334 -43.542 53.489 1.00 34.28 104 ARG A C 1
ATOM 817 O O . ARG A 1 104 ? 47.877 -42.557 53.012 1.00 34.28 104 ARG A O 1
ATOM 824 N N . SER A 1 105 ? 46.511 -43.508 54.537 1.00 38.88 105 SER A N 1
ATOM 825 C CA . SER A 1 105 ? 46.294 -42.399 55.480 1.00 38.88 105 SER A CA 1
ATOM 826 C C . SER A 1 105 ? 47.514 -42.197 56.383 1.00 38.88 105 SER A C 1
ATOM 828 O O . SER A 1 105 ? 48.106 -43.212 56.747 1.00 38.88 105 SER A O 1
ATOM 830 N N . ILE A 1 106 ? 47.839 -40.949 56.760 1.00 35.28 106 ILE A N 1
ATOM 831 C CA . ILE A 1 106 ? 48.210 -40.525 58.131 1.00 35.28 106 ILE A CA 1
ATOM 832 C C . ILE A 1 106 ? 48.325 -38.984 58.241 1.00 35.28 106 ILE A C 1
ATOM 834 O O . ILE A 1 106 ? 48.804 -38.327 57.324 1.00 35.28 106 ILE A O 1
ATOM 838 N N . TYR A 1 107 ? 47.851 -38.479 59.387 1.00 31.59 107 TYR A N 1
ATOM 839 C CA . TYR A 1 107 ? 47.950 -37.150 60.029 1.00 31.59 107 TYR A CA 1
ATOM 840 C C . TYR A 1 107 ? 49.287 -36.405 59.785 1.00 31.59 107 TYR A C 1
ATOM 842 O O . TYR A 1 107 ? 50.312 -37.056 59.601 1.00 31.59 107 TYR A O 1
ATOM 850 N N . VAL A 1 108 ? 49.362 -35.066 59.748 1.00 42.47 108 VAL A N 1
ATOM 851 C CA . VAL A 1 108 ? 49.073 -34.045 60.789 1.00 42.47 108 VAL A CA 1
ATOM 852 C C . VAL A 1 108 ? 48.647 -32.733 60.133 1.00 42.47 108 VAL A C 1
ATOM 854 O O . VAL A 1 108 ? 49.243 -32.393 59.087 1.00 42.47 108 VAL A O 1
#

Organism: NCBI:txid595497

Foldseek 3Di:
DVVQLVVCVVPVDDLCPRDCVVPHSVVSVVVVVVCVVVCVVVVVVVVVVVVDPDDDDDPDDDDDDDDPVPPDPDPDDPPDDDPPDPDPPDDDDDDDDDDDDDDDDDDD

Sequence (108 aa):
MLNGILWRFRTGSPWAEVSERYGPPTACYNRFVRWRKAGVWDRLLEAVSKAYDGDIVMIDSTCVRVHQHAATGKKGMETMVAWDVPAAGLRAKSTRSLMPKVARSIYV

pLDDT: mean 73.03, std 23.02, range [30.38, 98.12]

InterPro domains:
  IPR025161 Insertion element IS402-like domain [PF13340] (1-44)
  IPR052909 Transposase_6_like [PTHR46637] (2-79)

Radius of gyration: 32.79 Å; chains: 1; bounding box: 62×63×78 Å